Protein AF-A0A527G1A1-F1 (afdb_monomer_lite)

pLDDT: mean 91.46, std 6.97, range [64.56, 96.88]

Foldseek 3Di:
DAAEDADPPDPCLQCQVVVCVVVVHWYDYPVLLVVLVVCQVVVNQDQDPSRTDSSNDHD

Radius of gyration: 10.97 Å; chains: 1; bounding box: 20×21×28 Å

Secondary structure (DSSP, 8-state):
--EEE--TT--HHHHHHHHHHHHTS-EEEHHHHHHHHHHHHTT-----TTSTGGGG---

Sequence (59 aa):
EAVFVSCTSMRVARIIEEVEKELGKPVTSSNHALAWHMLRLGGIGEQIAGKGELFRRSL

Structure (mmCIF, N/CA/C/O backbone):
data_AF-A0A527G1A1-F1
#
_entry.id   AF-A0A527G1A1-F1
#
loop_
_atom_site.group_PDB
_atom_site.id
_atom_site.type_symbol
_atom_site.label_atom_id
_atom_site.label_alt_id
_atom_site.label_comp_id
_atom_site.label_asym_id
_atom_site.label_entity_id
_atom_site.label_seq_id
_atom_site.pdbx_PDB_ins_code
_atom_site.Cartn_x
_atom_site.Cartn_y
_atom_site.Cartn_z
_atom_site.occupancy
_atom_site.B_iso_or_equiv
_atom_site.auth_seq_id
_atom_site.auth_comp_id
_atom_site.auth_asym_id
_atom_site.auth_atom_id
_atom_site.pdbx_PDB_model_num
ATOM 1 N N . GLU A 1 1 ? -2.992 12.958 2.931 1.00 86.31 1 GLU A N 1
ATOM 2 C CA . GLU A 1 1 ? -2.299 12.380 4.105 1.00 86.31 1 GLU A CA 1
ATOM 3 C C . GLU A 1 1 ? -2.437 10.860 4.071 1.00 86.31 1 GLU A C 1
ATOM 5 O O . GLU A 1 1 ? -3.410 10.392 3.492 1.00 86.31 1 GLU A O 1
ATOM 10 N N . ALA A 1 2 ? -1.491 10.101 4.628 1.00 93.38 2 ALA A N 1
ATOM 11 C CA . ALA A 1 2 ? -1.519 8.633 4.648 1.00 93.38 2 ALA A CA 1
ATOM 12 C C . ALA A 1 2 ? -0.847 8.095 5.921 1.00 93.38 2 ALA A C 1
ATOM 14 O O . ALA A 1 2 ? -0.037 8.792 6.533 1.00 93.38 2 ALA A O 1
ATOM 15 N N . VAL A 1 3 ? -1.168 6.860 6.300 1.00 95.00 3 VAL A N 1
ATOM 16 C CA . VAL A 1 3 ? -0.558 6.150 7.428 1.00 95.00 3 VAL A CA 1
ATOM 17 C C . VAL A 1 3 ? 0.505 5.192 6.906 1.00 95.00 3 VAL A C 1
ATOM 19 O O . VAL A 1 3 ? 0.231 4.321 6.081 1.00 95.00 3 VAL A O 1
ATOM 22 N N . PHE A 1 4 ? 1.728 5.342 7.406 1.00 94.00 4 PHE A N 1
ATOM 23 C CA . PHE A 1 4 ? 2.829 4.440 7.098 1.00 94.00 4 PHE A CA 1
ATOM 24 C C . PHE A 1 4 ? 3.116 3.516 8.282 1.00 94.00 4 PHE A C 1
ATOM 26 O O . PHE A 1 4 ? 3.443 3.967 9.378 1.00 94.00 4 PHE A O 1
ATOM 33 N N . VAL A 1 5 ? 3.032 2.210 8.046 1.00 91.69 5 VAL A N 1
ATOM 34 C CA . VAL A 1 5 ? 3.385 1.178 9.019 1.00 91.69 5 VAL A CA 1
ATOM 35 C C . VAL A 1 5 ? 4.843 0.767 8.808 1.00 91.69 5 VAL A C 1
ATOM 37 O O . VAL A 1 5 ? 5.179 0.111 7.823 1.00 91.69 5 VAL A O 1
ATOM 40 N N . SER A 1 6 ? 5.698 1.108 9.774 1.00 87.69 6 SER A N 1
ATOM 41 C CA . SER A 1 6 ? 7.138 0.796 9.747 1.00 87.69 6 SER A CA 1
ATOM 42 C C . SER A 1 6 ? 7.482 -0.632 10.217 1.00 87.69 6 SER A C 1
ATOM 44 O O . SER A 1 6 ? 8.550 -1.158 9.914 1.00 87.69 6 SER A O 1
ATOM 46 N N . CYS A 1 7 ? 6.581 -1.306 10.941 1.00 78.44 7 CYS A N 1
ATOM 47 C CA . CYS A 1 7 ? 6.843 -2.645 11.476 1.00 78.44 7 CYS A CA 1
ATOM 48 C C . CYS A 1 7 ? 6.943 -3.699 10.356 1.00 78.44 7 CYS A C 1
ATOM 50 O O . CYS A 1 7 ? 5.970 -3.963 9.649 1.00 78.44 7 CYS A O 1
ATOM 52 N N . THR A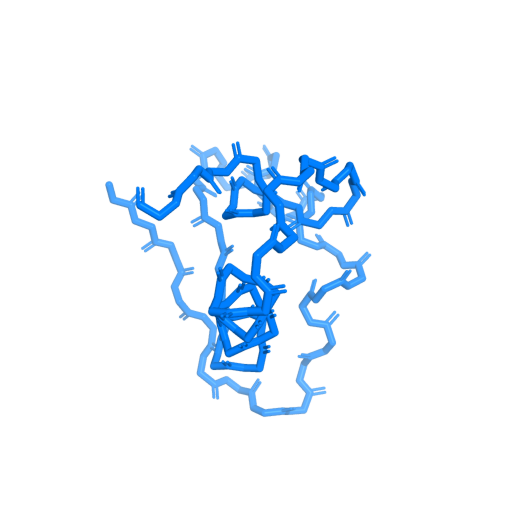 1 8 ? 8.103 -4.348 10.230 1.00 64.56 8 THR A N 1
ATOM 53 C CA . THR A 1 8 ? 8.379 -5.389 9.223 1.00 64.56 8 THR A CA 1
ATOM 54 C C . THR A 1 8 ? 7.613 -6.693 9.461 1.00 64.56 8 THR A C 1
ATOM 56 O O . THR A 1 8 ? 7.332 -7.417 8.506 1.00 64.56 8 THR A O 1
ATOM 59 N N . SER A 1 9 ? 7.223 -6.983 10.705 1.00 68.44 9 SER A N 1
ATOM 60 C CA . SER A 1 9 ? 6.512 -8.218 11.076 1.00 68.44 9 SER A CA 1
ATOM 61 C C . SER A 1 9 ? 5.007 -8.179 10.779 1.00 68.44 9 SER A C 1
ATOM 63 O O . SER A 1 9 ? 4.347 -9.222 10.783 1.00 68.44 9 SER A O 1
ATOM 65 N N . MET A 1 10 ? 4.435 -6.998 10.519 1.00 71.38 10 MET A N 1
ATOM 66 C CA . MET A 1 10 ? 2.998 -6.854 10.292 1.00 71.38 10 MET A CA 1
ATOM 67 C C . MET A 1 10 ? 2.647 -7.121 8.825 1.00 71.38 10 MET A C 1
ATOM 69 O O . MET A 1 10 ? 3.090 -6.425 7.912 1.00 71.38 10 MET A O 1
ATOM 73 N N . ARG A 1 11 ? 1.790 -8.121 8.583 1.00 80.19 11 ARG A N 1
ATOM 74 C CA . ARG A 1 11 ? 1.274 -8.459 7.245 1.00 80.19 11 ARG A CA 1
ATOM 75 C C . ARG A 1 11 ? 0.164 -7.490 6.824 1.00 80.19 11 ARG A C 1
ATOM 77 O O . ARG A 1 11 ? -0.973 -7.903 6.620 1.00 80.19 11 ARG A O 1
ATOM 84 N N . VAL A 1 12 ? 0.515 -6.208 6.674 1.00 84.75 12 VAL A N 1
ATOM 85 C CA . VAL A 1 12 ? -0.405 -5.107 6.318 1.00 84.75 12 VAL A CA 1
ATOM 86 C C . VAL A 1 12 ? -1.256 -5.458 5.103 1.00 84.75 12 VAL A C 1
ATOM 88 O O . VAL A 1 12 ? -2.467 -5.312 5.153 1.00 84.75 12 VAL A O 1
ATOM 91 N N . ALA A 1 13 ? -0.659 -6.044 4.063 1.00 85.00 13 ALA A N 1
ATOM 92 C CA . ALA A 1 13 ? -1.351 -6.403 2.823 1.00 85.00 13 ALA A CA 1
ATOM 93 C C . ALA A 1 13 ? -2.520 -7.406 2.974 1.00 85.00 13 ALA A C 1
ATOM 95 O O . ALA A 1 13 ? -3.197 -7.683 1.984 1.00 85.00 13 ALA A O 1
ATOM 96 N N . ARG A 1 14 ? -2.729 -8.003 4.160 1.00 89.62 14 ARG A N 1
ATOM 97 C CA . ARG A 1 14 ? -3.890 -8.862 4.456 1.00 89.62 14 ARG A CA 1
ATOM 98 C C . ARG A 1 14 ? -5.065 -8.116 5.080 1.00 89.62 14 ARG A C 1
ATOM 100 O O . ARG A 1 14 ? -6.181 -8.573 4.915 1.00 89.62 14 ARG A O 1
ATOM 107 N N . ILE A 1 15 ? -4.799 -7.027 5.797 1.00 92.00 15 ILE A N 1
ATOM 108 C CA . ILE A 1 15 ? -5.803 -6.280 6.575 1.00 92.00 15 ILE A CA 1
ATOM 109 C C . ILE A 1 15 ? -5.971 -4.841 6.080 1.00 92.00 15 ILE A C 1
ATOM 111 O O . ILE A 1 15 ? -6.724 -4.069 6.655 1.00 92.00 15 ILE A O 1
ATOM 115 N N . ILE A 1 16 ? -5.233 -4.450 5.039 1.00 94.25 16 ILE A N 1
ATOM 116 C CA . ILE A 1 16 ? -5.084 -3.052 4.643 1.00 94.25 16 ILE A CA 1
ATOM 117 C C . ILE A 1 16 ? -6.413 -2.366 4.333 1.00 94.25 16 ILE A C 1
ATOM 119 O O . ILE A 1 16 ? -6.591 -1.235 4.752 1.00 94.25 16 ILE A O 1
ATOM 123 N N . GLU A 1 17 ? -7.362 -3.034 3.675 1.00 93.50 17 GLU A N 1
ATOM 124 C CA . GLU A 1 17 ? -8.661 -2.422 3.363 1.00 93.50 17 GLU A CA 1
ATOM 125 C C . GLU A 1 17 ? -9.528 -2.221 4.605 1.00 93.50 17 GLU A C 1
ATOM 127 O O . GLU A 1 17 ? -10.191 -1.194 4.729 1.00 93.50 17 GLU A O 1
ATOM 132 N N . GLU A 1 18 ? -9.500 -3.169 5.543 1.00 94.50 18 GLU A N 1
ATOM 133 C CA . GLU A 1 18 ? -10.199 -3.033 6.823 1.00 94.50 18 GLU A CA 1
ATOM 134 C C . GLU A 1 18 ? -9.624 -1.855 7.615 1.00 94.50 18 GLU A C 1
ATOM 136 O O . GLU A 1 18 ? -10.371 -1.006 8.097 1.00 94.50 18 GLU A O 1
ATOM 141 N N . VAL A 1 19 ? -8.294 -1.747 7.654 1.00 94.50 19 VAL A N 1
ATOM 142 C CA . VAL A 1 19 ? -7.590 -0.658 8.337 1.00 94.50 19 VAL A CA 1
ATOM 143 C C . VAL A 1 19 ? -7.835 0.690 7.650 1.00 94.50 19 VAL A C 1
ATOM 145 O O . VAL A 1 19 ? -8.079 1.682 8.327 1.00 94.50 19 VAL A O 1
ATOM 148 N N . GLU A 1 20 ? -7.806 0.756 6.316 1.00 96.25 20 GLU A N 1
ATOM 149 C CA . GLU A 1 20 ? -8.129 1.981 5.570 1.00 96.25 20 GLU A CA 1
ATOM 150 C C . GLU A 1 20 ? -9.572 2.427 5.820 1.00 96.25 20 GLU A C 1
ATOM 152 O O . GLU A 1 20 ? -9.826 3.622 5.977 1.00 96.25 20 GLU A O 1
ATOM 157 N N . LYS A 1 21 ? -10.510 1.475 5.903 1.00 95.75 21 LYS A N 1
ATOM 158 C CA . LYS A 1 21 ? -11.915 1.744 6.215 1.00 95.75 21 LYS A CA 1
ATOM 159 C C . LYS A 1 21 ? -12.094 2.265 7.641 1.00 95.75 21 LYS A C 1
ATOM 161 O O . LYS A 1 21 ? -12.882 3.183 7.843 1.00 95.75 21 LYS A O 1
ATOM 166 N N . GLU A 1 22 ? -11.380 1.699 8.610 1.00 96.88 22 GLU A N 1
ATOM 167 C CA . GLU A 1 22 ? -11.438 2.122 10.013 1.00 96.88 22 GLU A CA 1
ATOM 168 C C . GLU A 1 22 ? -10.791 3.498 10.227 1.00 96.88 22 GLU A C 1
ATOM 170 O O . GLU A 1 22 ? -11.340 4.346 10.928 1.00 96.88 22 GLU A O 1
ATOM 175 N N . LEU A 1 23 ? -9.648 3.752 9.584 1.00 95.50 23 LEU A N 1
ATOM 176 C CA . LEU A 1 23 ? -8.903 5.004 9.734 1.00 95.50 23 LEU A CA 1
ATOM 177 C C . LEU A 1 23 ? -9.409 6.132 8.828 1.00 95.50 23 LEU A C 1
ATOM 179 O O . LEU A 1 23 ? -9.053 7.291 9.049 1.00 95.50 23 LEU A O 1
ATOM 183 N N . GLY A 1 24 ? -10.172 5.813 7.777 1.00 96.75 24 GLY A N 1
ATOM 184 C CA . GLY A 1 24 ? -10.590 6.770 6.748 1.00 96.75 24 GLY A CA 1
ATOM 185 C C . GLY A 1 24 ? -9.415 7.391 5.983 1.00 96.75 24 GLY A C 1
ATOM 186 O O . GLY A 1 24 ? -9.539 8.487 5.433 1.00 96.75 24 GLY A O 1
ATOM 187 N N . LYS A 1 25 ? -8.247 6.735 5.990 1.00 96.31 25 LYS A N 1
ATOM 188 C CA . LYS A 1 25 ? -6.996 7.229 5.400 1.00 96.31 25 LYS A CA 1
ATOM 189 C C . LYS A 1 25 ? -6.263 6.094 4.681 1.00 96.31 25 LYS A C 1
ATOM 191 O O . LYS A 1 25 ? -6.269 4.978 5.196 1.00 96.31 25 LYS A O 1
ATOM 196 N N . PRO A 1 26 ? -5.568 6.375 3.561 1.00 96.12 26 PRO A N 1
ATOM 197 C CA . PRO A 1 26 ? -4.713 5.398 2.896 1.00 96.12 26 PRO A CA 1
ATOM 198 C C . PRO A 1 26 ? -3.653 4.851 3.845 1.00 96.12 26 PRO A C 1
ATOM 200 O O . PRO A 1 26 ? -3.040 5.618 4.596 1.00 96.12 26 PRO A O 1
ATOM 203 N N . VAL A 1 27 ? -3.399 3.549 3.775 1.00 95.75 27 VAL A N 1
ATOM 204 C CA . VAL A 1 27 ? -2.411 2.870 4.619 1.00 95.75 27 VAL A CA 1
ATOM 205 C C . VAL A 1 27 ? -1.387 2.179 3.732 1.00 95.75 27 VAL A C 1
ATOM 207 O O . VAL A 1 27 ? -1.700 1.646 2.674 1.00 95.75 27 VAL A O 1
ATOM 210 N N . THR A 1 28 ? -0.123 2.184 4.140 1.00 94.69 28 THR A N 1
ATOM 211 C CA . THR A 1 28 ? 0.917 1.422 3.446 1.00 94.69 28 THR A CA 1
ATOM 212 C C . THR A 1 28 ? 2.042 1.006 4.391 1.00 94.69 28 THR A C 1
ATOM 214 O O . THR A 1 28 ? 2.064 1.383 5.558 1.00 94.69 28 THR A O 1
ATOM 217 N N . SER A 1 29 ? 2.978 0.207 3.892 1.00 93.69 29 SER A N 1
ATOM 218 C CA . SER A 1 29 ? 4.220 -0.191 4.562 1.00 93.69 29 SER A CA 1
ATOM 219 C C . SER A 1 29 ? 5.347 -0.304 3.538 1.00 93.69 29 SER A C 1
ATOM 221 O O . SER A 1 29 ? 5.081 -0.278 2.334 1.00 93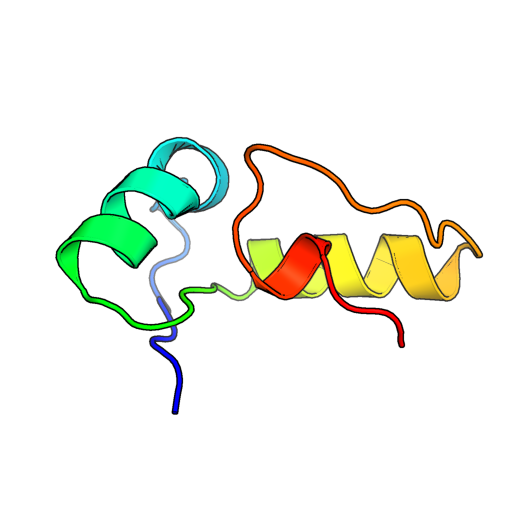.69 29 SER A O 1
ATOM 223 N N . SER A 1 30 ? 6.593 -0.487 3.987 1.00 92.44 30 SER A N 1
ATOM 224 C CA . SER A 1 30 ? 7.742 -0.660 3.082 1.00 92.44 30 SER A CA 1
ATOM 225 C C . SER A 1 30 ? 7.510 -1.775 2.061 1.00 92.44 30 SER A C 1
ATOM 227 O O . SER A 1 30 ? 7.631 -1.556 0.860 1.00 92.44 30 SER A O 1
ATOM 229 N N . ASN A 1 31 ? 7.101 -2.960 2.524 1.00 91.62 31 ASN A N 1
ATOM 230 C CA . ASN A 1 31 ? 6.900 -4.121 1.653 1.00 91.62 31 ASN A CA 1
ATOM 231 C C . ASN A 1 31 ? 5.703 -3.931 0.712 1.00 91.62 31 ASN A C 1
ATOM 233 O O . ASN A 1 31 ? 5.741 -4.359 -0.438 1.00 91.62 31 ASN A O 1
ATOM 237 N N . HIS A 1 32 ? 4.645 -3.278 1.195 1.00 93.81 32 HIS A N 1
ATOM 238 C CA . HIS A 1 32 ? 3.452 -2.994 0.406 1.00 93.81 32 HIS A CA 1
ATOM 239 C C . HIS A 1 32 ? 3.743 -1.999 -0.727 1.00 93.81 32 HIS A C 1
ATOM 241 O O . HIS A 1 32 ? 3.413 -2.259 -1.883 1.00 93.81 32 HIS A O 1
ATOM 247 N N . ALA A 1 33 ? 4.430 -0.899 -0.407 1.00 94.25 33 ALA A N 1
ATOM 248 C CA . ALA A 1 33 ? 4.836 0.106 -1.382 1.00 94.25 33 ALA A CA 1
ATOM 249 C C . ALA A 1 33 ? 5.856 -0.436 -2.388 1.00 94.25 33 ALA A C 1
ATOM 251 O O . ALA A 1 33 ? 5.736 -0.164 -3.581 1.00 94.25 33 ALA A O 1
ATOM 252 N N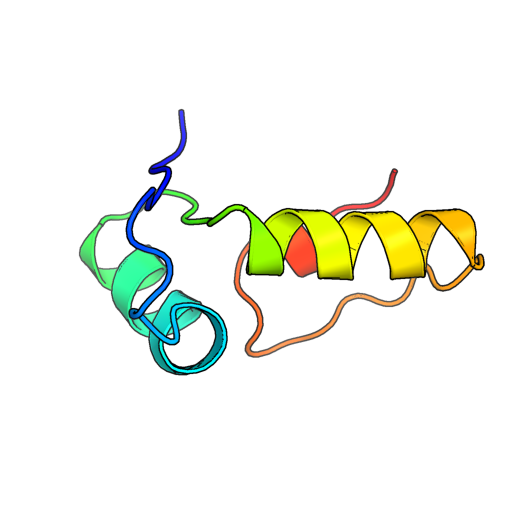 . LEU A 1 34 ? 6.817 -1.245 -1.931 1.00 93.88 34 LEU A N 1
ATOM 253 C CA . LEU A 1 34 ? 7.795 -1.888 -2.805 1.00 93.88 34 LEU A CA 1
ATOM 254 C C . LEU A 1 34 ? 7.114 -2.816 -3.817 1.00 93.88 34 LEU A C 1
ATOM 256 O O . LEU A 1 34 ? 7.414 -2.746 -5.005 1.00 93.88 34 LEU A O 1
ATOM 260 N N . ALA A 1 35 ? 6.168 -3.648 -3.371 1.00 94.12 35 ALA A N 1
ATOM 261 C CA . ALA A 1 35 ? 5.415 -4.531 -4.258 1.00 94.12 35 ALA A CA 1
ATOM 262 C C . ALA A 1 35 ? 4.627 -3.749 -5.321 1.00 94.12 35 ALA A C 1
ATOM 264 O O . ALA A 1 35 ? 4.705 -4.087 -6.500 1.00 94.12 35 ALA A O 1
ATOM 265 N N . TRP A 1 36 ? 3.929 -2.678 -4.925 1.00 95.81 36 TRP A N 1
ATOM 266 C CA . TRP A 1 36 ? 3.254 -1.782 -5.870 1.00 95.81 36 TRP A CA 1
ATOM 267 C C . TRP A 1 36 ? 4.234 -1.204 -6.898 1.00 95.81 36 TRP A C 1
ATOM 269 O O . TRP A 1 36 ? 3.998 -1.301 -8.099 1.00 95.81 36 TRP A O 1
ATOM 279 N N . HIS A 1 37 ? 5.362 -0.657 -6.441 1.00 96.50 37 HIS A N 1
ATOM 280 C CA . HIS A 1 37 ? 6.326 0.002 -7.318 1.00 96.50 37 HIS A CA 1
ATOM 281 C C . HIS A 1 37 ? 6.953 -0.980 -8.322 1.00 96.50 37 HIS A C 1
ATOM 283 O O . HIS A 1 37 ? 7.086 -0.651 -9.498 1.00 96.50 37 HIS A O 1
ATOM 289 N N . MET A 1 38 ? 7.278 -2.207 -7.895 1.00 96.69 38 MET A N 1
ATOM 290 C CA . MET A 1 38 ? 7.800 -3.249 -8.790 1.00 96.69 38 MET A CA 1
ATOM 291 C C . MET A 1 38 ? 6.805 -3.628 -9.892 1.00 96.69 38 MET A C 1
ATOM 293 O O . MET A 1 38 ? 7.215 -3.794 -11.037 1.00 96.69 38 MET A O 1
ATOM 297 N N . LEU A 1 39 ? 5.507 -3.726 -9.579 1.00 95.88 39 LEU A N 1
ATOM 298 C CA . LEU A 1 39 ? 4.478 -3.992 -10.592 1.00 95.88 39 LEU A CA 1
ATOM 299 C C . LEU A 1 39 ? 4.443 -2.880 -11.644 1.00 95.88 39 LEU A C 1
ATOM 301 O O . LEU A 1 39 ? 4.443 -3.160 -12.841 1.00 95.88 39 LEU A O 1
ATOM 305 N N . ARG A 1 40 ? 4.484 -1.620 -11.201 1.00 95.94 40 ARG A N 1
ATOM 306 C CA . ARG A 1 40 ? 4.439 -0.463 -12.099 1.00 95.94 40 ARG A CA 1
ATOM 307 C C . ARG A 1 40 ? 5.688 -0.360 -12.977 1.00 95.94 40 ARG A C 1
ATOM 309 O O . ARG A 1 40 ? 5.556 -0.141 -14.177 1.00 95.94 40 ARG A O 1
ATOM 316 N N . LEU A 1 41 ? 6.877 -0.612 -12.424 1.00 96.88 41 LEU A N 1
ATOM 317 C CA . LEU A 1 41 ? 8.111 -0.717 -13.215 1.00 96.88 41 LEU A CA 1
ATOM 318 C C . LEU A 1 41 ? 8.076 -1.887 -14.210 1.00 96.88 41 LEU A C 1
ATOM 320 O O . LEU A 1 41 ? 8.651 -1.788 -15.288 1.00 96.88 41 LEU A O 1
ATOM 324 N N . GLY A 1 42 ? 7.382 -2.974 -13.870 1.00 96.25 42 GLY A N 1
ATOM 325 C CA . GLY A 1 42 ? 7.159 -4.119 -14.753 1.00 96.25 42 GLY A CA 1
ATOM 326 C C . GLY A 1 42 ? 6.102 -3.897 -15.841 1.00 96.25 42 GLY A C 1
ATOM 327 O O . GLY A 1 42 ? 5.780 -4.841 -16.556 1.00 96.25 42 GLY A O 1
ATOM 328 N N . GLY A 1 43 ? 5.533 -2.692 -15.959 1.00 95.62 43 GLY A N 1
ATOM 329 C CA . GLY A 1 43 ? 4.476 -2.383 -16.927 1.00 95.62 43 GLY A CA 1
ATOM 330 C C . GLY A 1 43 ? 3.092 -2.924 -16.551 1.00 95.62 43 GLY A C 1
ATOM 331 O O . GLY A 1 43 ? 2.165 -2.830 -17.350 1.00 95.62 43 GLY A O 1
ATOM 332 N N . ILE A 1 44 ? 2.928 -3.464 -15.340 1.00 95.06 44 ILE A N 1
ATOM 333 C CA . ILE A 1 44 ? 1.652 -3.971 -14.829 1.00 95.06 44 ILE A CA 1
ATOM 334 C C . ILE A 1 44 ? 0.907 -2.783 -14.225 1.00 95.06 44 ILE A C 1
ATOM 336 O O . ILE A 1 44 ? 1.225 -2.315 -13.127 1.00 95.06 44 ILE A O 1
ATOM 340 N N . GLY A 1 45 ? -0.053 -2.255 -14.978 1.00 92.00 45 GLY A N 1
ATOM 341 C CA . GLY A 1 45 ? -0.857 -1.086 -14.615 1.00 92.00 45 GLY A CA 1
ATOM 342 C C . GLY A 1 45 ? -2.202 -1.432 -13.981 1.00 92.00 45 GLY A C 1
ATOM 343 O O . GLY A 1 45 ? -2.906 -0.524 -13.537 1.00 92.00 45 GLY A O 1
ATOM 344 N N . GLU A 1 46 ? -2.570 -2.714 -13.921 1.00 93.75 46 GLU A N 1
ATOM 345 C CA . GLU A 1 46 ? -3.860 -3.136 -13.393 1.00 93.75 46 GLU A CA 1
ATOM 346 C C . GLU A 1 46 ? -4.050 -2.693 -11.937 1.00 93.75 46 GLU A C 1
ATOM 348 O O . GLU A 1 46 ? -3.132 -2.711 -11.100 1.00 93.75 46 GLU A O 1
ATOM 353 N N . GLN A 1 47 ? -5.285 -2.293 -11.641 1.00 93.56 47 GLN A N 1
ATOM 354 C CA . GLN A 1 47 ? -5.729 -2.050 -10.279 1.00 93.56 47 GLN A CA 1
ATOM 355 C C . GLN A 1 47 ? -5.989 -3.392 -9.601 1.00 93.56 47 GLN A C 1
ATOM 357 O O . GLN A 1 47 ? -6.705 -4.238 -10.137 1.00 93.56 47 GLN A O 1
ATOM 362 N N . ILE A 1 48 ? -5.428 -3.579 -8.408 1.00 91.9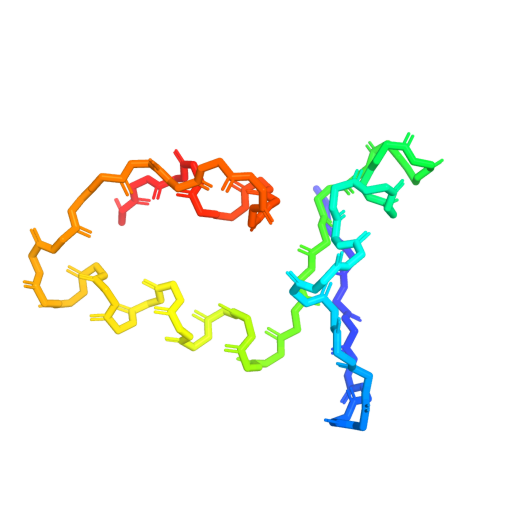4 48 ILE A N 1
ATOM 363 C CA . ILE A 1 48 ? -5.584 -4.826 -7.654 1.00 91.94 48 ILE A CA 1
ATOM 364 C C . ILE A 1 48 ? -6.476 -4.560 -6.442 1.00 91.94 48 ILE A C 1
ATOM 366 O O . ILE A 1 48 ? -6.073 -3.883 -5.496 1.00 91.94 48 ILE A O 1
ATOM 370 N N . ALA A 1 49 ? -7.698 -5.094 -6.477 1.00 90.56 49 ALA A N 1
ATOM 371 C CA . ALA A 1 49 ? -8.629 -5.049 -5.351 1.00 90.56 49 ALA A CA 1
ATOM 372 C C . ALA A 1 49 ? -8.099 -5.865 -4.155 1.00 90.56 49 ALA A C 1
ATOM 374 O O . ALA A 1 49 ? -7.324 -6.810 -4.328 1.00 90.56 49 ALA A O 1
ATOM 375 N N . GLY A 1 50 ? -8.490 -5.514 -2.929 1.00 91.00 50 GLY A N 1
ATOM 376 C CA . GLY A 1 50 ? -8.024 -6.213 -1.727 1.00 91.00 50 GLY A CA 1
ATOM 377 C C . GLY A 1 50 ? -6.605 -5.836 -1.290 1.00 91.00 50 GLY A C 1
ATOM 378 O O . GLY A 1 50 ? -6.045 -6.485 -0.403 1.00 91.00 50 GLY A O 1
ATOM 379 N N . LYS A 1 51 ? -5.978 -4.841 -1.935 1.00 94.00 51 LYS A N 1
ATOM 380 C CA . LYS A 1 51 ? -4.598 -4.384 -1.672 1.00 94.00 51 LYS A CA 1
ATOM 381 C C . LYS A 1 51 ? -4.522 -2.898 -1.316 1.00 94.00 51 LYS A C 1
ATOM 383 O O . LYS A 1 51 ? -3.472 -2.280 -1.432 1.00 94.00 51 LYS A O 1
ATOM 388 N N . GLY A 1 52 ? -5.632 -2.333 -0.853 1.00 94.56 52 GLY A N 1
ATOM 389 C CA . GLY A 1 52 ? -5.694 -0.951 -0.393 1.00 94.56 52 GLY A CA 1
ATOM 390 C C . GLY A 1 52 ? -5.571 0.088 -1.509 1.00 94.56 52 GLY A C 1
ATOM 391 O O . GLY A 1 52 ? -5.449 -0.224 -2.696 1.00 94.56 52 GLY A O 1
ATOM 392 N N . GLU A 1 53 ? -5.615 1.353 -1.109 1.00 95.69 53 GLU A N 1
ATOM 393 C CA . GLU A 1 53 ? -5.666 2.520 -1.993 1.00 95.69 53 GLU A CA 1
ATOM 394 C C . GLU A 1 53 ?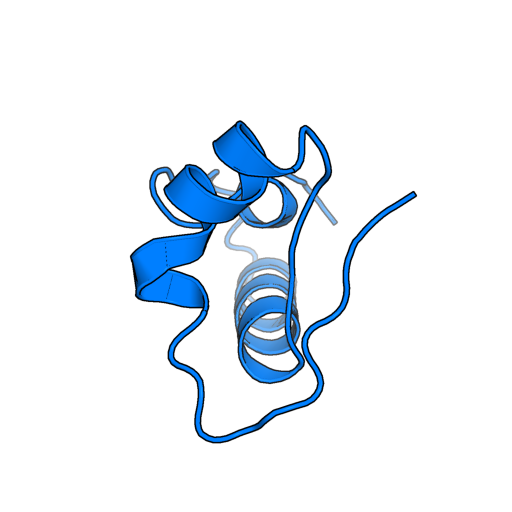 -4.458 2.607 -2.929 1.00 95.69 53 GLU A C 1
ATOM 396 O O . GLU A 1 53 ? -4.599 2.970 -4.098 1.00 95.69 53 GLU A O 1
ATOM 401 N N . LEU A 1 54 ? -3.265 2.253 -2.441 1.00 95.62 54 LEU A N 1
ATOM 402 C CA . LEU A 1 54 ? -2.030 2.377 -3.215 1.00 95.62 54 LEU A CA 1
ATOM 403 C C . LEU A 1 54 ? -2.077 1.550 -4.510 1.00 95.62 54 LEU A C 1
ATOM 405 O O . LEU A 1 54 ? -1.696 2.039 -5.571 1.00 95.62 54 LEU A O 1
ATOM 409 N N . PHE A 1 55 ? -2.618 0.332 -4.453 1.00 95.75 55 PHE A N 1
ATOM 410 C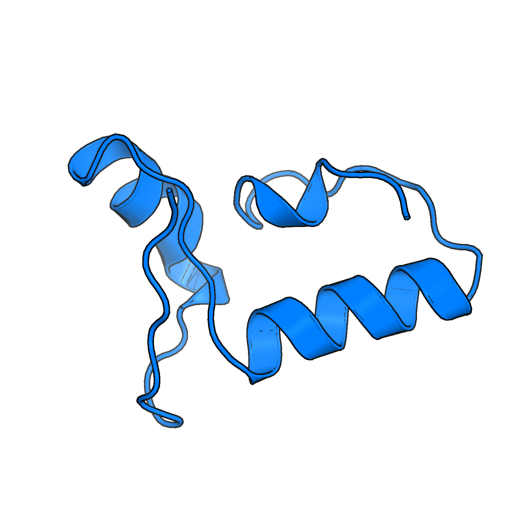 CA . PHE A 1 55 ? -2.691 -0.578 -5.601 1.00 95.75 55 PHE A CA 1
ATOM 411 C C . PHE A 1 55 ? -3.730 -0.179 -6.654 1.00 95.75 55 PHE A C 1
ATOM 413 O O . PHE A 1 55 ? -3.729 -0.740 -7.751 1.00 95.75 55 PHE A O 1
ATOM 420 N N . ARG A 1 56 ? -4.576 0.815 -6.363 1.00 93.31 56 ARG A N 1
ATOM 421 C CA . ARG A 1 56 ? -5.504 1.421 -7.328 1.00 93.31 56 ARG A CA 1
ATOM 422 C C . ARG A 1 56 ? -4.881 2.589 -8.101 1.00 93.31 56 ARG A C 1
ATOM 424 O O . ARG A 1 56 ? -5.490 3.083 -9.045 1.00 93.31 56 ARG A O 1
ATOM 431 N N . ARG A 1 57 ? -3.670 3.025 -7.732 1.00 89.88 57 ARG A N 1
ATOM 432 C CA . ARG A 1 57 ? -2.981 4.163 -8.359 1.00 89.88 57 ARG A CA 1
ATOM 433 C C . ARG A 1 57 ? -2.071 3.725 -9.505 1.00 89.88 57 ARG A C 1
ATOM 435 O O . ARG A 1 57 ? -1.399 2.687 -9.412 1.00 89.88 57 ARG A O 1
ATOM 442 N N . SER A 1 58 ? -2.046 4.533 -10.562 1.00 84.94 58 SER A N 1
ATOM 443 C CA . SER A 1 58 ? -1.016 4.496 -11.604 1.00 84.94 58 SER A CA 1
ATOM 444 C C . SER A 1 58 ? 0.298 5.097 -11.088 1.00 84.94 58 SER A C 1
ATOM 446 O O . SER A 1 58 ? 0.305 5.732 -10.029 1.00 84.94 58 SER A O 1
ATOM 448 N N . LEU A 1 59 ? 1.393 4.847 -11.817 1.00 77.94 59 LEU A N 1
ATOM 449 C CA . LEU A 1 59 ? 2.669 5.551 -11.625 1.00 77.94 59 LEU A CA 1
ATOM 450 C C . LEU A 1 59 ? 2.490 7.056 -11.885 1.00 77.94 59 LEU A C 1
ATOM 452 O O . LEU A 1 59 ? 1.650 7.390 -12.757 1.00 77.94 59 LEU A O 1
#